Protein AF-A0A6C2D1E1-F1 (afdb_monomer)

Mean predicted aligned error: 13.73 Å

Radius of gyration: 27.29 Å; Cα contacts (8 Å, |Δi|>4): 131; chains: 1; bounding box: 54×37×75 Å

Sequence (164 aa):
MPLLLTIALRLAACFAVSYLAYREVGPTTMMLTLPLWGAALARPIIEGVPALLRWAGHLHLQAWEGRYYEFDGRQVRVVTLGDTLWFAEPDVVAILGWAPEAVRRKLGRNEYGPLGEGRLMGFPEQALGRLLDGDASPQALRFRLWMAREVIFPHRERLRRGPP

Nearest PDB structures (foldseek):
  7qvb-assembly1_A  TM=5.304E-01  e=1.189E+00  Deinococcus radiodurans R1 = ATCC 13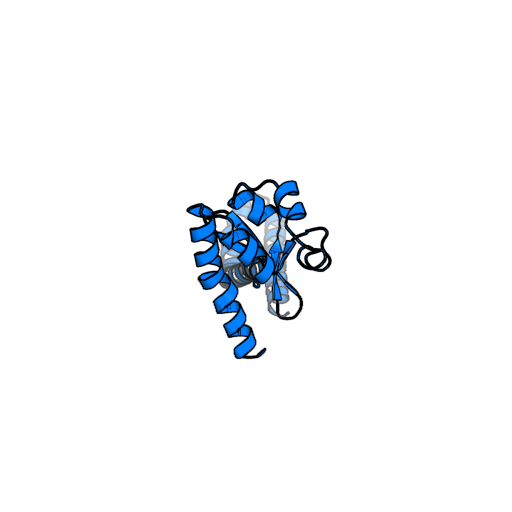939 = DSM 20539
  6f3e-assembly1_A  TM=4.404E-01  e=5.127E+00  Homo sapiens
  5k7i-assembly1_A  TM=4.145E-01  e=7.852E+00  Homo sapiens

Foldseek 3Di:
DVLVVLLVVLVVVLVVVQVVCCVPPNDVCVVVSVVVVCVSVVVCCVVVVVVVVVVVVVVVCVVVPLQWDDDPNFIWGWADDPLWIWTFQVRVCVQVVHDSVVLVVVDDPQQKDDRPPDPTITGTPVSLVVVLVVDPDPSSVSVVVCCVPPRVVVSVVDVVVDDD

Secondary structure (DSSP, 8-state):
-HHHHHHHHHHHHHHHHHHHHHHHH-GGGHHHHHHHHHHHHHHHHHHHHHHHHHHHHHHHHHHTSSSEEEETTEEEEEEEETTEEEEEHHHHHHHHT--HHHHHHHS-TTSSEE-TTSS-EEEEHHHHHHHHHT---HHHHHHHHHIIIIIIHHHHHHHHH---

pLDDT: mean 79.13, std 11.4, range [43.97, 93.5]

Solvent-accessible surface area (backbone atoms only — not comparable to full-atom values): 9380 Å² total; per-residue (Å²): 119,73,65,62,54,54,50,52,50,51,51,51,50,51,49,51,53,52,50,53,45,35,72,77,72,32,79,75,44,59,72,71,46,48,63,56,53,49,64,68,45,48,56,60,47,68,62,42,49,60,53,51,50,51,49,53,48,47,58,57,47,60,64,45,67,76,33,51,45,79,56,96,93,38,71,36,48,32,42,76,60,87,96,43,50,29,39,36,41,73,41,52,32,65,70,67,69,54,55,68,72,63,52,57,69,76,44,57,88,88,36,50,46,64,54,76,96,47,94,48,45,21,27,37,56,72,46,48,51,55,56,38,73,74,37,88,47,72,61,38,50,50,50,52,53,45,42,50,62,72,50,50,47,58,49,53,50,48,64,73,69,48,84,133

Structure (mmCIF, N/CA/C/O backbone):
data_AF-A0A6C2D1E1-F1
#
_entry.id   AF-A0A6C2D1E1-F1
#
loop_
_atom_site.group_PDB
_atom_site.id
_atom_site.type_symbol
_atom_site.label_atom_id
_atom_site.label_alt_id
_atom_site.label_comp_id
_atom_site.label_asym_id
_atom_site.label_entity_id
_atom_site.label_seq_id
_atom_site.pdbx_PDB_ins_code
_atom_site.Cartn_x
_atom_site.Cartn_y
_atom_site.Cartn_z
_atom_site.occupancy
_atom_site.B_iso_or_equiv
_atom_site.auth_seq_id
_atom_site.auth_comp_id
_atom_site.auth_asym_id
_atom_site.auth_atom_id
_atom_site.pdbx_PDB_model_num
ATOM 1 N N . MET A 1 1 ? 24.703 -15.216 -16.744 1.00 55.31 1 MET A N 1
ATOM 2 C CA . MET A 1 1 ? 25.886 -14.574 -17.365 1.00 55.31 1 MET A CA 1
ATOM 3 C C . MET A 1 1 ? 26.111 -14.864 -18.863 1.00 55.31 1 MET A C 1
ATOM 5 O O . MET A 1 1 ? 26.569 -13.936 -19.517 1.00 55.31 1 MET A O 1
ATOM 9 N N . PRO A 1 2 ? 25.776 -16.027 -19.474 1.00 65.81 2 PRO A N 1
ATOM 10 C CA . PRO A 1 2 ? 26.099 -16.267 -20.897 1.00 65.81 2 PRO A CA 1
ATOM 11 C C . PRO A 1 2 ? 25.253 -15.442 -21.889 1.00 65.81 2 PRO A C 1
ATOM 13 O O . PRO A 1 2 ? 25.673 -15.211 -23.020 1.00 65.81 2 PRO A O 1
ATOM 16 N N . LEU A 1 3 ? 24.083 -14.961 -21.451 1.00 62.75 3 LEU A N 1
ATOM 17 C CA . LEU A 1 3 ? 23.100 -14.246 -22.276 1.00 62.75 3 LEU A CA 1
ATOM 18 C C . LEU A 1 3 ? 23.507 -12.785 -22.557 1.00 62.75 3 LEU A C 1
ATOM 20 O O . LEU A 1 3 ? 23.393 -12.305 -23.678 1.00 62.75 3 LEU A O 1
ATOM 24 N N . LEU A 1 4 ? 24.081 -12.098 -21.563 1.00 67.00 4 LEU A N 1
ATOM 25 C CA . LEU A 1 4 ? 24.615 -10.740 -21.738 1.00 67.00 4 LEU A CA 1
ATOM 26 C C . LEU A 1 4 ? 25.850 -10.731 -22.643 1.00 67.00 4 LEU A C 1
ATOM 28 O O . LEU A 1 4 ? 25.996 -9.846 -23.478 1.00 67.00 4 LEU A O 1
ATOM 32 N N . LEU A 1 5 ? 26.702 -11.751 -22.517 1.00 72.56 5 LEU A N 1
ATOM 33 C CA . LEU A 1 5 ? 27.904 -11.894 -23.333 1.00 72.56 5 LEU A CA 1
ATOM 34 C C . LEU A 1 5 ? 27.562 -12.167 -24.806 1.00 72.56 5 LEU A C 1
ATOM 36 O O . LEU A 1 5 ? 28.160 -11.569 -25.693 1.00 72.56 5 LEU A O 1
ATOM 40 N N . THR A 1 6 ? 26.551 -12.997 -25.082 1.00 70.94 6 THR A N 1
ATOM 41 C CA . THR A 1 6 ? 26.078 -13.243 -26.457 1.00 70.94 6 THR A CA 1
ATOM 42 C C . THR A 1 6 ? 25.384 -12.029 -27.074 1.00 70.94 6 THR A C 1
ATOM 44 O O . THR A 1 6 ? 25.573 -11.774 -28.263 1.00 70.94 6 THR A O 1
ATOM 47 N N . ILE A 1 7 ? 24.629 -11.247 -26.294 1.00 72.50 7 ILE A N 1
ATOM 48 C CA . ILE A 1 7 ? 24.036 -9.982 -26.763 1.00 72.50 7 ILE A CA 1
ATOM 49 C C . ILE A 1 7 ? 25.129 -8.952 -27.067 1.00 72.50 7 ILE A C 1
ATOM 51 O O . ILE A 1 7 ? 25.124 -8.367 -28.149 1.00 72.50 7 ILE A O 1
ATOM 55 N N . ALA A 1 8 ? 26.095 -8.775 -26.161 1.00 75.19 8 ALA A N 1
ATOM 56 C CA . ALA A 1 8 ? 27.211 -7.851 -26.350 1.00 75.19 8 ALA A CA 1
ATOM 57 C C . ALA A 1 8 ? 28.047 -8.210 -27.588 1.00 75.19 8 ALA A C 1
ATOM 59 O O . ALA A 1 8 ? 28.399 -7.329 -28.367 1.00 75.19 8 ALA A O 1
ATOM 60 N N . LEU A 1 9 ? 28.299 -9.502 -27.821 1.00 75.69 9 LEU A N 1
ATOM 61 C CA . LEU A 1 9 ? 29.069 -9.969 -28.974 1.00 75.69 9 LEU A CA 1
ATOM 62 C C . LEU A 1 9 ? 28.318 -9.762 -30.301 1.00 75.69 9 LEU A C 1
ATOM 64 O O . LEU A 1 9 ? 28.923 -9.363 -31.293 1.00 75.69 9 LEU A O 1
ATOM 68 N N . ARG A 1 10 ? 26.992 -9.966 -30.321 1.00 76.81 10 ARG A N 1
ATOM 69 C CA . ARG A 1 10 ? 26.142 -9.686 -31.497 1.00 76.81 10 ARG A CA 1
ATOM 70 C C . ARG A 1 10 ? 26.043 -8.194 -31.802 1.00 76.81 10 ARG A C 1
ATOM 72 O O . ARG A 1 10 ? 26.105 -7.815 -32.970 1.00 76.81 10 ARG A O 1
ATOM 79 N N . LEU A 1 11 ? 25.925 -7.363 -30.767 1.00 77.94 11 LEU A N 1
ATOM 80 C CA . LEU A 1 11 ? 25.945 -5.905 -30.888 1.00 77.94 11 LEU A CA 1
ATOM 81 C C . LEU A 1 11 ? 27.294 -5.416 -31.415 1.00 77.94 11 LEU A C 1
ATOM 83 O O . LEU A 1 11 ? 27.320 -4.647 -32.369 1.00 77.94 11 LEU A O 1
ATOM 87 N N . ALA A 1 12 ? 28.403 -5.910 -30.858 1.00 77.94 12 ALA A N 1
ATOM 88 C CA . ALA A 1 12 ? 29.750 -5.569 -31.309 1.00 77.94 12 ALA A CA 1
ATOM 89 C C . ALA A 1 12 ? 29.991 -5.987 -32.768 1.00 77.94 12 ALA A C 1
ATOM 91 O O . ALA A 1 12 ? 30.532 -5.204 -33.546 1.00 77.94 12 ALA A O 1
ATOM 92 N N . ALA A 1 13 ? 29.530 -7.177 -33.166 1.00 79.25 13 ALA A N 1
ATOM 93 C CA . ALA A 1 13 ? 29.622 -7.645 -34.547 1.00 79.25 13 ALA A CA 1
ATOM 94 C C . ALA A 1 13 ? 28.780 -6.791 -35.513 1.00 79.25 13 ALA A C 1
ATOM 96 O O . ALA A 1 13 ? 29.282 -6.394 -36.563 1.00 79.25 13 ALA A O 1
ATOM 97 N N . CYS A 1 14 ? 27.534 -6.445 -35.159 1.00 76.31 14 CYS A N 1
ATOM 98 C CA . CYS A 1 14 ? 26.703 -5.555 -35.982 1.00 76.31 14 CYS A CA 1
ATOM 99 C C . CYS A 1 14 ? 27.311 -4.155 -36.094 1.00 76.31 14 CYS A C 1
ATOM 101 O O . CYS A 1 14 ? 27.334 -3.580 -37.179 1.00 76.31 14 CYS A O 1
ATOM 103 N N . PHE A 1 15 ? 27.854 -3.629 -34.995 1.00 80.25 15 PHE A N 1
ATOM 104 C CA . PHE A 1 15 ? 28.504 -2.324 -34.982 1.00 80.25 15 PHE A CA 1
ATOM 105 C C . PHE A 1 15 ? 29.761 -2.316 -35.856 1.00 80.25 15 PHE A C 1
ATOM 107 O O . PHE A 1 15 ? 29.950 -1.390 -36.639 1.00 80.25 15 PHE A O 1
ATOM 114 N N . ALA A 1 16 ? 30.576 -3.373 -35.795 1.00 80.38 16 ALA A N 1
ATOM 115 C CA . ALA A 1 16 ? 31.756 -3.526 -36.640 1.00 80.38 16 ALA A CA 1
ATOM 116 C C . ALA A 1 16 ? 31.392 -3.592 -38.133 1.00 80.38 16 ALA A C 1
ATOM 118 O O . ALA A 1 16 ? 31.999 -2.884 -38.935 1.00 80.38 16 ALA A O 1
ATOM 119 N N . VAL A 1 17 ? 30.374 -4.378 -38.505 1.00 79.31 17 VAL A N 1
ATOM 120 C CA . VAL A 1 17 ? 29.911 -4.505 -39.900 1.00 79.31 17 VAL A CA 1
ATOM 121 C C . VAL A 1 17 ? 29.325 -3.189 -40.417 1.00 79.31 17 VAL A C 1
ATOM 123 O O . VAL A 1 17 ? 29.684 -2.751 -41.509 1.00 79.31 17 VAL A O 1
ATOM 126 N N . SER A 1 18 ? 28.477 -2.516 -39.633 1.00 77.31 18 SER A N 1
ATOM 127 C CA . SER A 1 18 ? 27.917 -1.210 -40.007 1.00 77.31 18 SER A CA 1
ATOM 128 C C . SER A 1 18 ? 28.986 -0.119 -40.097 1.00 77.31 18 SER A C 1
ATOM 130 O O . SER A 1 18 ? 28.921 0.713 -40.996 1.00 77.31 18 SER A O 1
ATOM 132 N N . TYR A 1 19 ? 29.989 -0.131 -39.216 1.00 78.62 19 TYR A N 1
ATOM 133 C CA . TYR A 1 19 ? 31.099 0.822 -39.255 1.00 78.62 19 TYR A CA 1
ATOM 134 C C . TYR A 1 19 ? 31.992 0.619 -40.487 1.00 78.62 19 TYR A C 1
ATOM 136 O O . TYR A 1 19 ? 32.343 1.586 -41.161 1.00 78.62 19 TYR A O 1
ATOM 144 N N . LEU A 1 20 ? 32.308 -0.635 -40.831 1.00 78.25 20 LEU A N 1
ATOM 145 C CA . LEU A 1 20 ? 33.031 -0.977 -42.060 1.00 78.25 20 LEU A CA 1
ATOM 146 C C . LEU A 1 20 ? 32.248 -0.563 -43.315 1.00 78.25 20 LEU A C 1
ATOM 148 O O . LEU A 1 20 ? 32.814 0.066 -44.205 1.00 78.25 20 LEU A O 1
ATOM 152 N N . ALA A 1 21 ? 30.942 -0.836 -43.361 1.00 74.12 21 ALA A N 1
ATOM 153 C CA . ALA A 1 21 ? 30.082 -0.438 -44.478 1.00 74.12 21 ALA A CA 1
ATOM 154 C C . ALA A 1 21 ? 29.953 1.091 -44.619 1.00 74.12 21 ALA A C 1
ATOM 156 O O . ALA A 1 21 ? 29.924 1.611 -45.7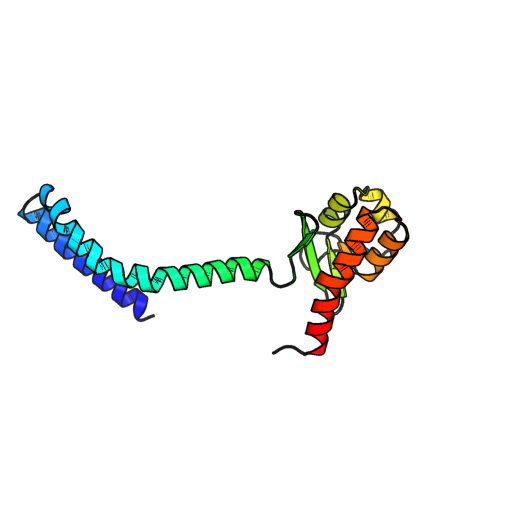36 1.00 74.12 21 ALA A O 1
ATOM 157 N N . TYR A 1 22 ? 29.911 1.815 -43.497 1.00 77.62 22 TYR A N 1
ATOM 158 C CA . TYR A 1 22 ? 29.923 3.279 -43.477 1.00 77.62 22 TYR A CA 1
ATOM 159 C C . TYR A 1 22 ? 31.244 3.839 -44.015 1.00 77.62 22 TYR A C 1
ATOM 161 O O . TYR A 1 22 ? 31.239 4.801 -44.781 1.00 77.62 22 TYR A O 1
ATOM 169 N N . ARG A 1 23 ? 32.374 3.224 -43.642 1.00 83.00 23 ARG A N 1
ATOM 170 C CA . ARG A 1 23 ? 33.709 3.679 -44.046 1.00 83.00 23 ARG A CA 1
ATOM 171 C C . ARG A 1 23 ? 33.950 3.552 -45.551 1.00 83.00 23 ARG A C 1
ATOM 173 O O . ARG A 1 23 ? 34.551 4.447 -46.129 1.00 83.00 23 ARG A O 1
ATOM 180 N N . GLU A 1 24 ? 33.505 2.456 -46.163 1.00 80.19 24 GLU A N 1
ATOM 181 C CA . GLU A 1 24 ? 33.811 2.148 -47.570 1.00 80.19 24 GLU A CA 1
ATOM 182 C C . GLU A 1 24 ? 32.814 2.768 -48.568 1.00 80.19 24 GLU A C 1
ATOM 184 O O . GLU A 1 24 ? 33.186 3.078 -49.695 1.00 80.19 24 GLU A O 1
ATOM 189 N N . VAL A 1 25 ? 31.546 2.958 -48.181 1.00 78.12 25 VAL A N 1
ATOM 190 C CA . VAL A 1 25 ? 30.466 3.344 -49.120 1.00 78.12 25 VAL A CA 1
ATOM 191 C C . VAL A 1 25 ? 29.789 4.670 -48.735 1.00 78.12 25 VAL A C 1
ATOM 193 O O . VAL A 1 25 ? 29.061 5.259 -49.533 1.00 78.12 25 VAL A O 1
ATOM 196 N N . GLY A 1 26 ? 30.057 5.189 -47.534 1.00 76.50 26 GLY A N 1
ATOM 197 C CA . GLY A 1 26 ? 29.495 6.446 -47.045 1.00 76.50 26 GLY A CA 1
ATOM 198 C C . GLY A 1 26 ? 28.138 6.300 -46.335 1.00 76.50 26 GLY A C 1
ATOM 199 O O . GLY A 1 26 ? 27.632 5.194 -46.144 1.00 76.50 26 GLY A O 1
ATOM 200 N N . PRO A 1 27 ? 27.522 7.419 -45.908 1.00 75.31 27 PRO A N 1
ATOM 201 C CA . PRO A 1 27 ? 26.382 7.439 -44.979 1.00 75.31 27 PRO A CA 1
ATOM 202 C C . PRO A 1 27 ? 25.093 6.794 -45.509 1.00 75.31 27 PRO A C 1
ATOM 204 O O . PRO A 1 27 ? 24.228 6.405 -44.723 1.00 75.31 27 PRO A O 1
ATOM 207 N N . THR A 1 28 ? 24.953 6.636 -46.826 1.00 78.38 28 THR A N 1
ATOM 208 C CA . THR A 1 28 ? 23.781 6.015 -47.463 1.00 78.38 28 THR A CA 1
ATOM 209 C C . THR A 1 28 ? 23.640 4.521 -47.155 1.00 78.38 28 THR A C 1
ATOM 211 O O . THR A 1 28 ? 22.527 3.996 -47.221 1.00 78.38 28 THR A O 1
ATOM 214 N N . THR A 1 29 ? 24.704 3.824 -46.737 1.00 77.19 29 THR A N 1
ATOM 215 C CA . THR A 1 29 ? 24.626 2.398 -46.360 1.00 77.19 29 THR A CA 1
ATOM 216 C C . THR A 1 29 ? 23.976 2.139 -45.013 1.00 77.19 29 THR A C 1
ATOM 218 O O . THR A 1 29 ? 23.560 1.007 -44.755 1.00 77.19 29 THR A O 1
ATOM 221 N N . MET A 1 30 ? 23.787 3.162 -44.174 1.00 69.81 30 MET A N 1
ATOM 222 C CA . MET A 1 30 ? 23.089 2.979 -42.899 1.00 69.81 30 MET A CA 1
ATOM 223 C C . MET A 1 30 ? 21.666 2.446 -43.095 1.00 69.81 30 MET A C 1
ATOM 225 O O . MET A 1 30 ? 21.251 1.549 -42.358 1.00 69.81 30 MET A O 1
ATOM 229 N N . MET A 1 31 ? 20.958 2.894 -44.139 1.00 77.75 31 MET A N 1
ATOM 230 C CA . MET A 1 31 ? 19.613 2.397 -44.454 1.00 77.75 31 MET A CA 1
ATOM 231 C C . MET A 1 31 ? 19.602 0.936 -44.922 1.00 77.75 31 MET A C 1
ATOM 233 O O . MET A 1 31 ? 18.659 0.206 -44.628 1.00 77.75 31 MET A O 1
ATOM 237 N N . LEU A 1 32 ? 20.668 0.474 -45.581 1.00 77.81 32 LEU A N 1
ATOM 238 C CA . LEU A 1 32 ? 20.806 -0.917 -46.031 1.00 77.81 32 LEU A CA 1
ATOM 239 C C . LEU A 1 32 ? 21.125 -1.886 -44.887 1.00 77.81 32 LEU A C 1
ATOM 241 O O . LEU A 1 32 ? 20.784 -3.062 -44.971 1.00 77.81 32 LEU A O 1
ATOM 245 N N . THR A 1 33 ? 21.737 -1.409 -43.799 1.00 78.12 33 THR A N 1
ATOM 246 C CA . THR A 1 33 ? 22.057 -2.259 -42.635 1.00 78.12 33 THR A CA 1
ATOM 247 C C . THR A 1 33 ? 20.894 -2.428 -41.653 1.00 78.12 33 THR A C 1
ATOM 249 O O . THR A 1 33 ? 20.956 -3.280 -40.770 1.00 78.12 33 THR A O 1
ATOM 252 N N . LEU A 1 34 ? 19.800 -1.679 -41.819 1.00 77.50 34 LEU A N 1
ATOM 253 C CA . LEU A 1 34 ? 18.636 -1.710 -40.925 1.00 77.50 34 LEU A CA 1
ATOM 254 C C . LEU A 1 34 ? 18.005 -3.113 -40.758 1.00 77.50 34 LEU A C 1
ATOM 256 O O . LEU A 1 34 ? 17.737 -3.508 -39.620 1.00 77.50 34 LEU A O 1
ATOM 260 N N . PRO A 1 35 ? 17.819 -3.915 -41.828 1.00 82.25 35 PRO A N 1
ATOM 261 C CA . PRO A 1 35 ? 17.301 -5.279 -41.705 1.00 82.25 35 PRO A CA 1
ATOM 262 C C . PRO A 1 35 ? 18.234 -6.207 -40.914 1.00 82.25 35 PRO A C 1
ATOM 264 O O . PRO A 1 35 ? 17.761 -7.087 -40.196 1.00 82.25 35 PRO A O 1
ATOM 267 N N . LEU A 1 36 ? 19.553 -5.991 -41.002 1.00 79.38 36 LEU A N 1
ATOM 268 C CA . LEU A 1 36 ? 20.555 -6.772 -40.270 1.00 79.38 36 LEU A CA 1
ATOM 269 C C . LEU A 1 36 ? 20.439 -6.526 -38.762 1.00 79.38 36 LEU A C 1
ATOM 271 O O . LEU A 1 36 ? 20.411 -7.475 -37.977 1.00 79.38 36 LEU A O 1
ATOM 275 N N . TRP A 1 37 ? 20.289 -5.259 -38.368 1.00 75.81 37 TRP A N 1
ATOM 276 C CA . TRP A 1 37 ? 20.016 -4.875 -36.983 1.00 75.81 37 TRP A CA 1
ATOM 277 C C . TRP A 1 37 ? 18.686 -5.445 -36.486 1.00 75.81 37 TRP A C 1
ATOM 279 O O . TRP A 1 37 ? 18.632 -5.995 -35.386 1.00 75.81 37 TRP A O 1
ATOM 289 N N . GLY A 1 38 ? 17.638 -5.387 -37.313 1.00 78.44 38 GLY A N 1
ATOM 290 C CA . GLY A 1 38 ? 16.334 -5.973 -37.001 1.00 78.44 38 GLY A CA 1
ATOM 291 C C . GLY A 1 38 ? 16.417 -7.475 -36.722 1.00 78.44 38 GLY A C 1
ATOM 292 O O . GLY A 1 38 ? 15.944 -7.935 -35.684 1.00 78.44 38 GLY A O 1
ATOM 293 N N . ALA A 1 39 ? 17.083 -8.239 -37.590 1.00 79.06 39 ALA A N 1
ATOM 294 C CA . ALA A 1 39 ? 17.254 -9.681 -37.414 1.00 79.06 39 ALA A CA 1
ATOM 295 C C . ALA A 1 39 ? 18.125 -10.030 -36.191 1.00 79.06 39 ALA A C 1
ATOM 297 O O . ALA A 1 39 ? 17.806 -10.959 -35.443 1.00 79.06 39 ALA A O 1
ATOM 298 N N . ALA A 1 40 ? 19.201 -9.273 -35.954 1.00 77.12 40 ALA A N 1
ATOM 299 C CA . ALA A 1 40 ? 20.104 -9.499 -34.827 1.00 77.12 40 ALA A CA 1
ATOM 300 C C . ALA A 1 40 ? 19.446 -9.202 -33.467 1.00 77.12 40 ALA A C 1
ATOM 302 O O . ALA A 1 40 ? 19.712 -9.907 -32.486 1.00 77.12 40 ALA A O 1
ATOM 303 N N . LEU A 1 41 ? 18.576 -8.187 -33.412 1.00 71.62 41 LEU A N 1
ATOM 304 C CA . LEU A 1 41 ? 17.897 -7.743 -32.194 1.00 71.62 41 LEU A CA 1
ATOM 305 C C . LEU A 1 41 ? 16.531 -8.399 -31.960 1.00 71.62 41 LEU A C 1
ATOM 307 O O . LEU A 1 41 ? 16.084 -8.436 -30.815 1.00 71.62 41 LEU A O 1
ATOM 311 N N . ALA A 1 42 ? 15.887 -8.970 -32.981 1.00 78.56 42 ALA A N 1
ATOM 312 C CA . ALA A 1 42 ? 14.561 -9.581 -32.845 1.00 78.56 42 ALA A CA 1
ATOM 313 C C . ALA A 1 42 ? 14.514 -10.627 -31.722 1.00 78.56 42 ALA A C 1
ATOM 315 O O . ALA A 1 42 ? 13.657 -10.579 -30.843 1.00 78.56 42 ALA A O 1
ATOM 316 N N . ARG A 1 43 ? 15.480 -11.548 -31.709 1.00 73.69 43 ARG A N 1
ATOM 317 C CA . ARG A 1 43 ? 15.524 -12.642 -30.734 1.00 73.69 43 ARG A CA 1
ATOM 318 C C . ARG A 1 43 ? 15.744 -12.177 -29.284 1.00 73.69 43 ARG A C 1
ATOM 320 O O . ARG A 1 43 ? 14.939 -12.557 -28.437 1.00 73.69 43 ARG A O 1
ATOM 327 N N . PRO A 1 44 ? 16.755 -11.344 -28.961 1.00 70.94 44 PRO A N 1
ATOM 328 C CA . PRO A 1 44 ? 16.921 -10.843 -27.597 1.00 70.94 44 PRO A CA 1
ATOM 329 C C . PRO A 1 44 ? 15.780 -9.926 -27.144 1.00 70.94 44 PRO A C 1
ATOM 331 O O . PRO A 1 44 ? 15.488 -9.900 -25.954 1.00 70.94 44 PRO A O 1
ATOM 334 N N . ILE A 1 45 ? 15.101 -9.218 -28.052 1.00 75.19 45 ILE A N 1
ATOM 335 C CA . ILE A 1 45 ? 13.900 -8.449 -27.698 1.00 75.19 45 ILE A CA 1
ATOM 336 C C . ILE A 1 45 ? 12.753 -9.401 -27.328 1.00 75.19 45 ILE A C 1
ATOM 338 O O . ILE A 1 45 ? 12.171 -9.258 -26.257 1.00 75.19 45 ILE A O 1
ATOM 342 N N . ILE A 1 46 ? 12.463 -10.410 -28.154 1.00 78.44 46 ILE A N 1
ATOM 343 C CA . ILE A 1 46 ? 11.368 -11.366 -27.904 1.00 78.44 46 ILE A CA 1
ATOM 344 C C . ILE A 1 46 ? 11.599 -12.173 -26.619 1.00 78.44 46 ILE A C 1
ATOM 346 O O . ILE A 1 46 ? 10.661 -12.405 -25.861 1.00 78.44 46 ILE A O 1
ATOM 350 N N . GLU A 1 47 ? 12.836 -12.589 -26.348 1.00 76.31 47 GLU A N 1
ATOM 351 C CA . GLU A 1 47 ? 13.168 -13.378 -25.154 1.00 76.31 47 GLU A CA 1
ATOM 352 C C . GLU A 1 47 ? 13.373 -12.491 -23.907 1.00 76.31 47 GLU A C 1
ATOM 354 O O . GLU A 1 47 ? 13.020 -12.878 -22.789 1.00 76.31 47 GLU A O 1
ATOM 359 N N . GLY A 1 48 ? 13.913 -11.282 -24.085 1.00 68.06 48 GLY A N 1
ATOM 360 C CA . GLY A 1 48 ? 14.269 -10.359 -23.007 1.00 68.06 48 GLY A CA 1
ATOM 361 C C . GLY A 1 48 ? 13.105 -9.515 -22.496 1.00 68.06 48 GLY A C 1
ATOM 362 O O . GLY A 1 48 ? 13.021 -9.285 -21.291 1.00 68.06 48 GLY A O 1
ATOM 363 N N . VAL A 1 49 ? 12.175 -9.098 -23.361 1.00 75.94 49 VAL A N 1
ATOM 364 C CA . VAL A 1 49 ? 11.025 -8.265 -22.963 1.00 75.94 49 VAL A CA 1
ATOM 365 C C . VAL A 1 49 ? 10.118 -8.979 -21.954 1.00 75.94 49 VAL A C 1
ATOM 367 O O . VAL A 1 49 ? 9.829 -8.380 -20.923 1.00 75.94 49 VAL A O 1
ATOM 370 N N . PRO A 1 50 ? 9.721 -10.255 -22.123 1.00 72.50 50 PRO A N 1
ATOM 371 C CA . PRO A 1 50 ? 8.920 -10.955 -21.119 1.00 72.50 50 PRO A CA 1
ATOM 372 C C . PRO A 1 50 ? 9.664 -11.151 -19.797 1.00 72.50 50 PRO A C 1
ATOM 374 O O . PRO A 1 50 ? 9.053 -11.094 -18.735 1.00 72.50 50 PRO A O 1
ATOM 377 N N . ALA A 1 51 ? 10.981 -11.375 -19.837 1.00 70.94 51 ALA A N 1
ATOM 378 C CA . ALA A 1 51 ? 11.793 -11.474 -18.628 1.00 70.94 51 ALA A CA 1
ATOM 379 C C . ALA A 1 51 ? 11.867 -10.127 -17.899 1.00 70.94 51 ALA A C 1
ATOM 381 O O . ALA A 1 51 ? 11.683 -10.094 -16.686 1.00 70.94 51 ALA A O 1
ATOM 382 N N . LEU A 1 52 ? 12.047 -9.032 -18.638 1.00 72.00 52 LEU A N 1
ATOM 383 C CA . LEU A 1 52 ? 12.048 -7.673 -18.109 1.00 72.00 52 LEU A CA 1
ATOM 384 C C . LEU A 1 52 ? 10.674 -7.284 -17.554 1.00 72.00 52 LEU A C 1
ATOM 386 O O . LEU A 1 52 ? 10.608 -6.703 -16.481 1.00 72.00 52 LEU A O 1
ATOM 390 N N . LEU A 1 53 ? 9.583 -7.661 -18.225 1.00 71.62 53 LEU A N 1
ATOM 391 C CA . LEU A 1 53 ? 8.213 -7.442 -17.754 1.00 71.62 53 LEU A CA 1
ATOM 392 C C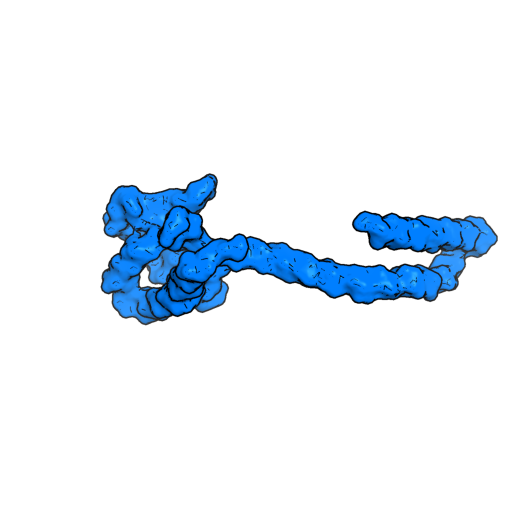 . LEU A 1 53 ? 7.903 -8.258 -16.496 1.00 71.62 53 LEU A C 1
ATOM 394 O O . LEU A 1 53 ? 7.299 -7.727 -15.570 1.00 71.62 53 LEU A O 1
ATOM 398 N N . ARG A 1 54 ? 8.352 -9.518 -16.412 1.00 67.94 54 ARG A N 1
ATOM 399 C CA . ARG A 1 54 ? 8.249 -10.316 -15.177 1.00 67.94 54 ARG A CA 1
ATOM 400 C C . ARG A 1 54 ? 9.062 -9.700 -14.043 1.00 67.94 54 ARG A C 1
ATOM 402 O O . ARG A 1 54 ? 8.593 -9.656 -12.913 1.00 67.94 54 ARG A O 1
ATOM 409 N N . TRP A 1 55 ? 10.258 -9.198 -14.338 1.00 62.91 55 TRP A N 1
ATOM 410 C CA . TRP A 1 55 ? 11.123 -8.554 -13.351 1.00 62.91 55 TRP A CA 1
ATOM 411 C C . TRP A 1 55 ? 10.562 -7.201 -12.887 1.00 62.91 55 TRP A C 1
ATOM 413 O O . TRP A 1 55 ? 10.537 -6.921 -11.695 1.00 62.91 55 TRP A O 1
ATOM 423 N N . ALA A 1 56 ? 10.010 -6.405 -13.804 1.00 63.94 56 ALA A N 1
ATOM 424 C CA . ALA A 1 56 ? 9.292 -5.168 -13.505 1.00 63.94 56 ALA A CA 1
ATOM 425 C C . ALA A 1 56 ? 8.003 -5.433 -12.708 1.00 63.94 56 ALA A C 1
ATOM 427 O O . ALA A 1 56 ? 7.708 -4.712 -11.757 1.00 63.94 56 ALA A O 1
ATOM 428 N N . GLY A 1 57 ? 7.281 -6.509 -13.036 1.00 58.75 57 GLY A N 1
ATOM 429 C CA . GLY A 1 57 ? 6.161 -7.009 -12.244 1.00 58.75 57 GLY A CA 1
ATOM 430 C C . GLY A 1 57 ? 6.594 -7.393 -10.830 1.00 58.75 57 GLY A C 1
ATOM 431 O O . GLY A 1 57 ? 5.946 -6.993 -9.871 1.00 58.75 57 GLY A O 1
ATOM 432 N N . HIS A 1 58 ? 7.728 -8.080 -10.671 1.00 54.12 58 HIS A N 1
ATOM 433 C CA . HIS A 1 58 ? 8.286 -8.398 -9.355 1.00 54.12 58 HIS A CA 1
ATOM 434 C C . HIS A 1 58 ? 8.727 -7.164 -8.563 1.00 54.12 58 HIS A C 1
ATOM 436 O O . HIS A 1 58 ? 8.497 -7.134 -7.362 1.00 54.12 58 HIS A O 1
ATOM 442 N N . LEU A 1 59 ? 9.285 -6.131 -9.199 1.00 52.94 59 LEU A N 1
ATOM 443 C CA . LEU A 1 59 ? 9.630 -4.874 -8.520 1.00 52.94 59 LEU A CA 1
ATOM 444 C C . LEU A 1 59 ? 8.384 -4.122 -8.030 1.00 52.94 59 LEU A C 1
ATOM 446 O O . LEU A 1 59 ? 8.391 -3.566 -6.933 1.00 52.94 59 LEU A O 1
ATOM 450 N N . HIS A 1 60 ? 7.293 -4.144 -8.804 1.00 46.72 60 HIS A N 1
ATOM 451 C CA . HIS A 1 60 ? 6.015 -3.596 -8.351 1.00 46.72 60 HIS A CA 1
ATOM 452 C C . HIS A 1 60 ? 5.411 -4.451 -7.227 1.00 46.72 60 HIS A C 1
ATOM 454 O O . HIS A 1 60 ? 4.941 -3.909 -6.237 1.00 46.72 60 HIS A O 1
ATOM 460 N N . LEU A 1 61 ? 5.501 -5.781 -7.319 1.00 48.81 61 LEU A N 1
ATOM 461 C CA . LEU A 1 61 ? 5.006 -6.707 -6.295 1.00 48.81 61 LEU A CA 1
ATOM 462 C C . LEU A 1 61 ? 5.846 -6.706 -5.005 1.00 48.81 61 LEU A C 1
ATOM 464 O O . LEU A 1 61 ? 5.301 -6.980 -3.942 1.00 48.81 61 LEU A O 1
ATOM 468 N N . GLN A 1 62 ? 7.133 -6.349 -5.059 1.00 43.97 62 GLN A N 1
ATOM 469 C CA . GLN A 1 62 ? 7.983 -6.176 -3.872 1.00 43.97 62 GLN A CA 1
ATOM 470 C C . GLN A 1 62 ? 7.568 -4.958 -3.039 1.00 43.97 62 GLN A C 1
ATOM 472 O O . GLN A 1 62 ? 7.590 -5.011 -1.813 1.00 43.97 62 GLN A O 1
ATOM 477 N N . ALA A 1 63 ? 7.086 -3.885 -3.675 1.00 44.84 63 ALA A N 1
ATOM 478 C CA . ALA A 1 63 ? 6.429 -2.793 -2.952 1.00 44.84 63 ALA A CA 1
ATOM 479 C C . ALA A 1 63 ? 5.084 -3.229 -2.329 1.00 44.84 63 ALA A C 1
ATOM 481 O O . ALA A 1 63 ? 4.604 -2.596 -1.395 1.00 44.84 63 ALA A O 1
ATOM 482 N N . TRP A 1 64 ? 4.499 -4.331 -2.808 1.00 48.06 64 TRP A N 1
ATOM 483 C CA . TRP A 1 64 ? 3.251 -4.932 -2.328 1.00 48.06 64 TRP A CA 1
ATOM 484 C C . TRP A 1 64 ? 3.474 -6.128 -1.386 1.00 48.06 64 TRP A C 1
ATOM 486 O O . TRP A 1 64 ? 2.525 -6.863 -1.105 1.00 48.06 64 TRP A O 1
ATOM 496 N N . GLU A 1 65 ? 4.689 -6.350 -0.868 1.00 50.47 65 GLU A N 1
ATOM 497 C CA . GLU A 1 65 ? 4.973 -7.393 0.133 1.00 50.47 65 GLU A CA 1
ATOM 498 C C . GLU A 1 65 ? 4.305 -7.074 1.484 1.00 50.47 65 GLU A C 1
ATOM 500 O O . GLU A 1 65 ? 4.941 -6.704 2.468 1.00 50.47 65 GLU A O 1
ATOM 505 N N . GLY A 1 66 ? 2.973 -7.170 1.530 1.00 57.88 66 GLY A N 1
ATOM 506 C CA . GLY A 1 66 ? 2.148 -7.033 2.730 1.00 57.88 66 GLY A CA 1
ATOM 507 C C . GLY A 1 66 ? 2.200 -5.663 3.404 1.00 57.88 66 GLY A C 1
ATOM 508 O O . GLY A 1 66 ? 1.673 -5.543 4.508 1.00 57.88 66 GLY A O 1
ATOM 509 N N . ARG A 1 67 ? 2.834 -4.660 2.771 1.00 65.25 67 ARG A N 1
ATOM 510 C CA . ARG A 1 67 ? 3.054 -3.334 3.360 1.00 65.25 67 ARG A CA 1
ATOM 511 C C . ARG A 1 67 ? 2.107 -2.231 2.900 1.00 65.25 67 ARG A C 1
ATOM 513 O O . ARG A 1 67 ? 1.952 -1.233 3.597 1.00 65.25 67 ARG A O 1
ATOM 520 N N . TYR A 1 68 ? 1.483 -2.394 1.742 1.00 73.38 68 TYR A N 1
ATOM 521 C CA . TYR A 1 68 ? 0.606 -1.394 1.142 1.00 73.38 68 TYR A CA 1
ATOM 522 C C . TYR A 1 68 ? -0.675 -2.090 0.703 1.00 73.38 68 TYR A C 1
ATOM 524 O O . TYR A 1 68 ? -0.637 -3.005 -0.116 1.00 73.38 68 TYR A O 1
ATOM 532 N N . TYR A 1 69 ? -1.796 -1.669 1.275 1.00 84.25 69 TYR A N 1
ATOM 533 C CA . TYR A 1 69 ? -3.128 -2.137 0.914 1.00 84.25 69 TYR A CA 1
ATOM 534 C C . TYR A 1 69 ? -3.923 -0.982 0.311 1.00 84.25 69 TYR A C 1
ATOM 536 O O . TYR A 1 69 ? -3.652 0.178 0.606 1.00 84.25 69 TYR A O 1
ATOM 544 N N . GLU A 1 70 ? -4.913 -1.281 -0.522 1.00 84.94 70 GLU A N 1
ATOM 545 C CA . GLU A 1 70 ? -5.780 -0.262 -1.111 1.00 84.94 70 GLU A CA 1
ATOM 546 C C . GLU A 1 70 ? -7.170 -0.295 -0.468 1.00 84.94 70 GLU A C 1
ATOM 548 O O . GLU A 1 70 ? -7.795 -1.354 -0.373 1.00 84.94 70 GLU A O 1
ATOM 553 N N . PHE A 1 71 ? -7.658 0.872 -0.049 1.00 88.00 71 PHE A N 1
ATOM 554 C CA . PHE A 1 71 ? -9.026 1.093 0.406 1.00 88.00 71 PHE A CA 1
ATOM 555 C C . PHE A 1 71 ? -9.638 2.273 -0.349 1.00 88.00 71 PHE A C 1
ATOM 557 O O . PHE A 1 71 ? -9.166 3.401 -0.226 1.00 88.00 71 PHE A O 1
ATOM 564 N N . ASP A 1 72 ? -10.712 2.022 -1.102 1.00 86.44 72 ASP A N 1
ATOM 565 C CA . ASP A 1 72 ? -11.490 3.063 -1.797 1.00 86.44 72 ASP A CA 1
ATOM 566 C C . ASP A 1 72 ? -10.619 3.966 -2.705 1.00 86.44 72 ASP A C 1
ATOM 568 O O . ASP A 1 72 ? -10.749 5.190 -2.703 1.00 86.44 72 ASP A O 1
ATOM 572 N N . GLY A 1 73 ? -9.665 3.369 -3.436 1.00 81.75 73 GLY A N 1
ATOM 573 C CA . GLY A 1 73 ? -8.725 4.092 -4.303 1.00 81.75 73 GLY A CA 1
ATOM 574 C C . GLY A 1 73 ? -7.576 4.798 -3.571 1.00 81.75 73 GLY A C 1
ATOM 575 O O . GLY A 1 73 ? -6.806 5.527 -4.196 1.00 81.75 73 GLY A O 1
ATOM 576 N N . ARG A 1 74 ? -7.450 4.623 -2.249 1.00 84.25 74 ARG A N 1
ATOM 577 C CA . ARG A 1 74 ? -6.388 5.217 -1.423 1.00 84.25 74 ARG A CA 1
ATOM 578 C C . ARG A 1 74 ? -5.467 4.145 -0.862 1.00 84.25 74 ARG A C 1
ATOM 580 O O . ARG A 1 74 ? -5.916 3.091 -0.419 1.00 84.25 74 ARG A O 1
ATOM 587 N N . GLN A 1 75 ? -4.171 4.438 -0.841 1.00 86.44 75 GLN A N 1
ATOM 588 C CA . GLN A 1 75 ? -3.177 3.538 -0.266 1.00 86.44 75 GLN A CA 1
ATOM 589 C C . GLN A 1 75 ? -3.137 3.654 1.259 1.00 86.44 75 GLN A C 1
ATOM 591 O O . GLN A 1 75 ? -3.136 4.751 1.814 1.00 86.44 75 GLN A O 1
ATOM 596 N N . VAL A 1 76 ? -3.061 2.503 1.917 1.00 88.75 76 VAL A N 1
ATOM 597 C CA . VAL A 1 76 ? -2.936 2.333 3.362 1.00 88.75 76 VAL A CA 1
ATOM 598 C C . VAL A 1 76 ? -1.665 1.553 3.639 1.00 88.75 76 VAL A C 1
ATOM 600 O O . VAL A 1 76 ? -1.553 0.374 3.287 1.00 88.75 76 VAL A O 1
ATOM 603 N N . ARG A 1 77 ? -0.704 2.201 4.292 1.00 88.25 77 ARG A N 1
ATOM 604 C CA . ARG A 1 77 ? 0.511 1.537 4.754 1.00 88.25 77 ARG A CA 1
ATOM 605 C C . ARG A 1 77 ? 0.226 0.737 6.012 1.00 88.25 77 ARG A C 1
ATOM 607 O O . ARG A 1 77 ? -0.262 1.273 7.009 1.00 88.25 77 ARG A O 1
ATOM 614 N N . VAL A 1 78 ? 0.580 -0.537 5.962 1.00 88.12 78 VAL A N 1
ATOM 615 C CA . VAL A 1 78 ? 0.459 -1.486 7.065 1.00 88.12 78 VAL A CA 1
ATOM 616 C C . VAL A 1 78 ? 1.815 -2.148 7.262 1.00 88.12 78 VAL A C 1
ATOM 618 O O . VAL A 1 78 ? 2.455 -2.530 6.301 1.00 88.12 78 VAL A O 1
ATOM 621 N N . VAL A 1 79 ? 2.314 -2.272 8.482 1.00 85.31 79 VAL A N 1
ATOM 622 C CA . VAL A 1 79 ? 3.604 -2.919 8.750 1.00 85.31 79 VAL A CA 1
ATOM 623 C C . VAL A 1 79 ? 3.414 -3.956 9.835 1.00 85.31 79 VAL A C 1
ATOM 625 O O . VAL A 1 79 ? 2.772 -3.698 10.847 1.00 85.31 79 VAL A O 1
ATOM 628 N N . THR A 1 80 ? 3.999 -5.129 9.639 1.00 84.12 80 THR A N 1
ATOM 629 C CA . THR A 1 80 ? 4.080 -6.140 10.688 1.00 84.12 80 THR A CA 1
ATOM 630 C C . THR A 1 80 ? 5.234 -5.796 11.628 1.00 84.12 80 THR A C 1
ATOM 632 O O . THR A 1 80 ? 6.381 -5.709 11.186 1.00 84.12 80 THR A O 1
ATOM 635 N N . LEU A 1 81 ? 4.941 -5.598 12.914 1.00 81.69 81 LEU A N 1
ATOM 636 C CA . LEU A 1 81 ? 5.936 -5.463 13.980 1.00 81.69 81 LEU A CA 1
ATOM 637 C C . LEU A 1 81 ? 5.708 -6.596 14.987 1.00 81.69 81 LEU A C 1
ATOM 639 O O . LEU A 1 81 ? 4.707 -6.601 15.708 1.00 81.69 81 LEU A O 1
ATOM 643 N N . GLY A 1 82 ? 6.616 -7.576 15.006 1.00 80.50 82 GLY A N 1
ATOM 644 C CA . GLY A 1 82 ? 6.397 -8.839 15.718 1.00 80.50 82 GLY A CA 1
ATOM 645 C C . GLY A 1 82 ? 5.243 -9.622 15.087 1.00 80.50 82 GLY A C 1
ATOM 646 O O . GLY A 1 82 ? 5.238 -9.823 13.878 1.00 80.50 82 GLY A O 1
ATOM 647 N N . ASP A 1 83 ? 4.245 -9.987 15.893 1.00 79.62 83 ASP A N 1
ATOM 648 C CA . ASP A 1 83 ? 3.032 -10.695 15.442 1.00 79.62 83 ASP A CA 1
ATOM 649 C C . ASP A 1 83 ? 1.825 -9.762 15.239 1.00 79.62 83 ASP A C 1
ATOM 651 O O . ASP A 1 83 ? 0.689 -10.213 15.086 1.00 79.62 83 ASP A O 1
ATOM 655 N N . THR A 1 84 ? 2.034 -8.443 15.305 1.00 84.06 84 THR A N 1
ATOM 656 C CA . THR A 1 84 ? 0.950 -7.454 15.234 1.00 84.06 84 THR A CA 1
ATOM 657 C C . THR A 1 84 ? 1.070 -6.591 13.988 1.00 84.06 84 THR A C 1
ATOM 659 O O . THR A 1 84 ? 2.152 -6.119 13.635 1.00 84.06 84 THR A O 1
ATOM 662 N N . LEU A 1 85 ? -0.070 -6.336 13.349 1.00 88.88 85 LEU A N 1
ATOM 663 C CA . LEU A 1 85 ? -0.193 -5.382 12.256 1.00 88.88 85 LEU A CA 1
ATOM 664 C C . LEU A 1 85 ? -0.339 -3.960 12.792 1.00 88.88 85 LEU A C 1
ATOM 666 O O . LEU A 1 85 ? -1.145 -3.691 13.685 1.00 88.88 85 LEU A O 1
ATOM 670 N N . TRP A 1 86 ? 0.421 -3.048 12.206 1.00 90.62 86 TRP A N 1
ATOM 671 C CA . TRP A 1 86 ? 0.414 -1.626 12.512 1.00 90.62 86 TRP A CA 1
ATOM 672 C C . TRP A 1 86 ? -0.011 -0.833 11.292 1.00 90.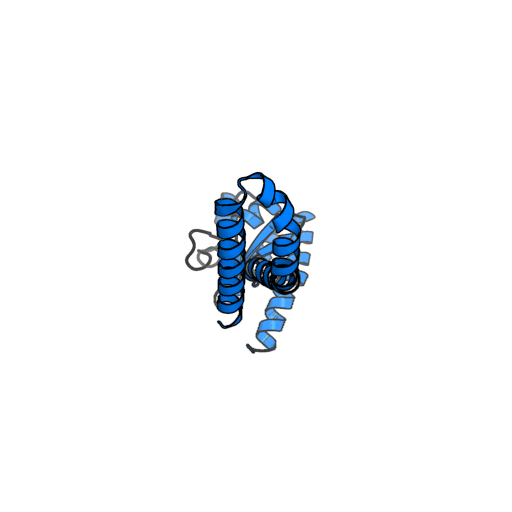62 86 TRP A C 1
ATOM 674 O O . TRP A 1 86 ? 0.516 -1.047 10.207 1.00 90.62 86 TRP A O 1
ATOM 684 N N . PHE A 1 87 ? -0.929 0.106 11.471 1.00 91.56 87 PHE A N 1
ATOM 685 C CA . PHE A 1 87 ? -1.469 0.939 10.401 1.00 91.56 87 PHE A CA 1
ATOM 686 C C . PHE A 1 87 ? -0.903 2.348 10.516 1.00 91.56 87 PHE A C 1
ATOM 688 O O . PHE A 1 87 ? -0.859 2.908 11.612 1.00 91.56 87 PHE A O 1
ATOM 695 N N . ALA A 1 88 ? -0.477 2.928 9.396 1.00 91.50 88 ALA A N 1
ATOM 696 C CA . ALA A 1 88 ? 0.049 4.285 9.374 1.00 91.50 88 ALA A CA 1
ATOM 697 C C . ALA A 1 88 ? -1.053 5.310 9.683 1.00 91.50 88 ALA A C 1
ATOM 699 O O . ALA A 1 88 ? -2.073 5.379 8.994 1.00 91.50 88 ALA A O 1
ATOM 700 N N . GLU A 1 89 ? -0.805 6.160 10.681 1.00 92.31 89 GLU A N 1
ATOM 701 C CA . GLU A 1 89 ? -1.708 7.242 11.075 1.00 92.31 89 GLU A CA 1
ATOM 702 C C . GLU A 1 89 ? -2.108 8.159 9.908 1.00 92.31 89 GLU A C 1
ATOM 704 O O . GLU A 1 89 ? -3.312 8.359 9.732 1.00 92.31 89 GLU A O 1
ATOM 709 N N . PRO A 1 90 ? -1.178 8.721 9.102 1.00 90.50 90 PRO A N 1
ATOM 710 C CA . PRO A 1 90 ? -1.555 9.707 8.089 1.00 90.50 90 PRO A CA 1
ATOM 711 C C . PRO A 1 90 ? -2.536 9.150 7.052 1.00 90.50 90 PRO A C 1
ATOM 713 O O . PRO A 1 90 ? -3.414 9.878 6.598 1.00 90.50 90 PRO A O 1
ATOM 716 N N . ASP A 1 91 ? -2.425 7.866 6.711 1.00 91.06 91 ASP A N 1
ATOM 717 C CA . ASP A 1 91 ? -3.264 7.242 5.686 1.00 91.06 91 ASP A CA 1
ATOM 718 C C . ASP A 1 91 ? -4.681 7.016 6.221 1.00 91.06 91 ASP A C 1
ATOM 720 O O . ASP A 1 91 ? -5.676 7.367 5.587 1.00 91.06 91 ASP A O 1
ATOM 724 N N . VAL A 1 92 ? -4.777 6.482 7.437 1.00 91.44 92 VAL A N 1
ATOM 725 C CA . VAL A 1 92 ? -6.053 6.169 8.085 1.00 91.44 92 VAL A CA 1
ATOM 726 C C . VAL A 1 92 ? -6.805 7.437 8.470 1.00 91.44 92 VAL A C 1
ATOM 728 O O . VAL A 1 92 ? -8.007 7.531 8.233 1.00 91.44 92 VAL A O 1
ATOM 731 N N . VAL A 1 93 ? -6.107 8.438 9.006 1.00 92.69 93 VAL A N 1
ATOM 732 C CA . VAL A 1 93 ? -6.711 9.729 9.345 1.00 92.69 93 VAL A CA 1
ATOM 733 C C . VAL A 1 93 ? -7.222 10.436 8.089 1.00 92.69 93 VAL A C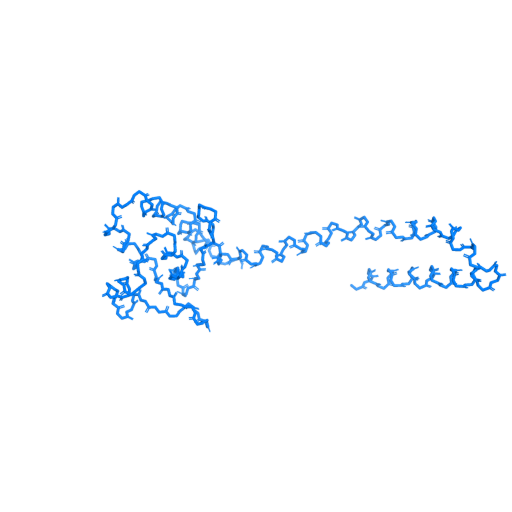 1
ATOM 735 O O . VAL A 1 93 ? -8.339 10.951 8.100 1.00 92.69 93 VAL A O 1
ATOM 738 N N . ALA A 1 94 ? -6.466 10.400 6.985 1.00 90.56 94 ALA A N 1
ATOM 739 C CA . ALA A 1 94 ? -6.912 10.963 5.713 1.00 90.56 94 ALA A CA 1
ATOM 740 C C . ALA A 1 94 ? -8.149 10.243 5.156 1.00 90.56 94 ALA A C 1
ATOM 742 O O . ALA A 1 94 ? -9.033 10.890 4.591 1.00 90.56 94 ALA A O 1
ATOM 743 N N . ILE A 1 95 ? -8.222 8.916 5.296 1.00 91.38 95 ILE A N 1
ATOM 744 C CA . ILE A 1 95 ? -9.381 8.115 4.881 1.00 91.38 95 ILE A CA 1
ATOM 745 C C . ILE A 1 95 ? -10.605 8.451 5.722 1.00 91.38 95 ILE A C 1
ATOM 747 O O . ILE A 1 95 ? -11.638 8.772 5.152 1.00 91.38 95 ILE A O 1
ATOM 751 N N . LEU A 1 96 ? -10.489 8.400 7.047 1.00 91.75 96 LEU A N 1
ATOM 752 C CA . LEU A 1 96 ? -11.622 8.538 7.964 1.00 91.75 96 LEU A CA 1
ATOM 753 C C . LEU A 1 96 ? -12.009 9.998 8.238 1.00 91.75 96 LEU A C 1
ATOM 755 O O . LEU A 1 96 ? -13.003 10.258 8.908 1.00 91.75 96 LEU A O 1
ATOM 759 N N . GLY A 1 97 ? -11.229 10.959 7.735 1.00 90.38 97 GLY A N 1
ATOM 760 C CA . GLY A 1 97 ? -11.472 12.385 7.951 1.00 90.38 97 GLY A CA 1
ATOM 761 C C . GLY A 1 97 ? -11.298 12.805 9.412 1.00 90.38 97 GLY A C 1
ATOM 762 O O . GLY A 1 97 ? -11.916 13.768 9.862 1.00 90.38 97 GLY A O 1
ATOM 763 N N . TRP A 1 98 ? -10.491 12.069 10.175 1.00 90.56 98 TRP A N 1
ATOM 764 C CA . TRP A 1 98 ? -10.235 12.379 11.577 1.00 90.56 98 TRP A CA 1
ATOM 765 C C . TRP A 1 98 ? -9.251 13.550 11.720 1.00 90.56 98 TRP A C 1
ATOM 767 O O . TRP A 1 98 ? -8.505 13.887 10.805 1.00 90.56 98 TRP A O 1
ATOM 777 N N . ALA A 1 99 ? -9.220 14.176 12.895 1.00 88.81 99 ALA A N 1
ATOM 778 C CA . ALA A 1 99 ? -8.155 15.114 13.242 1.00 88.81 99 ALA A CA 1
ATOM 779 C C . ALA A 1 99 ? -7.009 14.342 13.930 1.00 88.81 99 ALA A C 1
ATOM 781 O O . ALA A 1 99 ? -7.277 13.711 14.963 1.00 88.81 99 ALA A O 1
ATOM 782 N N . PRO A 1 100 ? -5.757 14.389 13.426 1.00 86.19 100 PRO A N 1
ATOM 783 C CA . PRO A 1 100 ? -4.627 13.646 13.998 1.00 86.19 100 PRO A CA 1
ATOM 784 C C . PRO A 1 100 ? -4.469 13.866 15.511 1.00 86.19 100 PRO A C 1
ATOM 786 O O . PRO A 1 100 ? -4.340 12.925 16.292 1.00 86.19 100 PRO A O 1
ATOM 789 N N . GLU A 1 101 ? -4.577 15.112 15.969 1.00 86.19 101 GLU A N 1
ATOM 790 C CA . GLU A 1 101 ? -4.417 15.496 17.374 1.00 86.19 101 GLU A CA 1
ATOM 791 C C . GLU A 1 101 ? -5.552 14.967 18.258 1.00 86.19 101 GLU A C 1
ATOM 793 O O . GLU A 1 101 ? -5.352 14.672 19.439 1.00 86.19 101 GLU A O 1
ATOM 798 N N . ALA A 1 102 ? -6.766 14.854 17.716 1.00 84.25 102 ALA A N 1
ATOM 799 C CA . ALA A 1 102 ? -7.896 14.285 18.441 1.00 84.25 102 ALA A CA 1
ATOM 800 C C . ALA A 1 102 ? -7.738 12.770 18.608 1.00 84.25 102 ALA A C 1
ATOM 802 O O . ALA A 1 102 ? -8.027 12.246 19.683 1.00 84.25 102 ALA A O 1
ATOM 803 N N . VAL A 1 103 ? -7.236 12.086 17.577 1.00 85.94 103 VAL A N 1
ATOM 804 C CA . VAL A 1 103 ? -6.956 10.645 17.611 1.00 85.94 103 VAL A CA 1
ATOM 805 C C . VAL A 1 103 ? -5.830 10.345 18.596 1.00 85.94 103 VAL A C 1
ATOM 807 O O . VAL A 1 103 ? -6.014 9.535 19.501 1.00 85.94 103 VAL A O 1
ATOM 810 N N . ARG A 1 104 ? -4.706 11.067 18.508 1.00 85.50 104 ARG A N 1
ATOM 811 C CA . ARG A 1 104 ? -3.557 10.903 19.416 1.00 85.50 104 ARG A CA 1
ATOM 812 C C . ARG A 1 104 ? -3.923 11.091 20.888 1.00 85.50 104 ARG A C 1
ATOM 814 O O . ARG A 1 104 ? -3.393 10.382 21.731 1.00 85.50 104 ARG A O 1
ATOM 821 N N . ARG A 1 105 ? -4.847 12.007 21.210 1.00 84.81 105 ARG A N 1
ATOM 822 C CA . ARG A 1 105 ? -5.320 12.226 22.593 1.00 84.81 105 ARG A CA 1
ATOM 823 C C . ARG A 1 105 ? -6.161 11.079 23.151 1.00 84.81 105 ARG A C 1
ATOM 825 O O . ARG A 1 105 ? -6.219 10.924 24.365 1.00 84.81 105 ARG A O 1
ATOM 832 N N . LYS A 1 106 ? -6.833 10.315 22.288 1.00 83.38 106 LYS A N 1
ATOM 833 C CA . LYS A 1 106 ? -7.645 9.156 22.690 1.00 83.38 106 LYS A CA 1
ATOM 834 C C . LYS A 1 106 ? -6.807 7.893 22.901 1.00 83.38 106 LYS A C 1
ATOM 836 O O . LYS A 1 106 ? -7.317 6.935 23.469 1.00 83.38 106 LYS A O 1
ATOM 841 N N . LEU A 1 107 ? -5.558 7.892 22.437 1.00 84.19 107 LEU A N 1
ATOM 842 C CA . LEU A 1 107 ? -4.665 6.740 22.475 1.00 84.19 107 LEU A CA 1
ATOM 843 C C . LEU A 1 107 ? -3.733 6.798 23.689 1.00 84.19 107 LEU A C 1
ATOM 845 O O . LEU A 1 107 ? -3.171 7.842 24.025 1.00 84.19 107 LEU A O 1
ATOM 849 N N . GLY A 1 108 ? -3.555 5.651 24.343 1.00 76.56 108 GLY A N 1
ATOM 850 C CA . GLY A 1 108 ? -2.581 5.475 25.417 1.00 76.56 108 GLY A CA 1
ATOM 851 C C . GLY A 1 108 ? -1.132 5.371 24.917 1.00 76.56 108 GLY A C 1
ATOM 852 O O . GLY A 1 108 ? -0.858 5.240 23.726 1.00 76.56 108 GLY A O 1
ATOM 853 N N . ARG A 1 109 ? -0.176 5.352 25.857 1.00 70.44 109 ARG A N 1
ATOM 854 C CA . ARG A 1 109 ? 1.279 5.348 25.580 1.00 70.44 109 ARG A CA 1
ATOM 855 C C . ARG A 1 109 ? 1.773 4.160 24.733 1.00 70.44 109 ARG A C 1
ATOM 857 O O . ARG A 1 109 ? 2.784 4.298 24.059 1.00 70.44 109 ARG A O 1
ATOM 864 N N . ASN A 1 110 ? 1.064 3.029 24.758 1.00 71.56 110 ASN 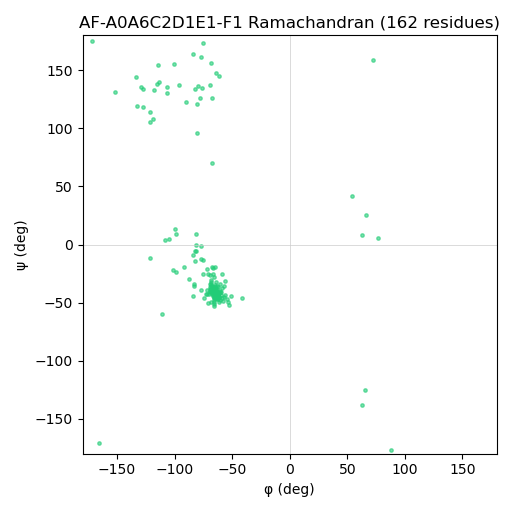A N 1
ATOM 865 C CA . ASN A 1 110 ? 1.404 1.811 24.002 1.00 71.56 110 ASN A CA 1
ATOM 866 C C . ASN A 1 110 ? 0.510 1.588 22.768 1.00 71.56 110 ASN A C 1
ATOM 868 O O . ASN A 1 110 ? 0.593 0.550 22.120 1.00 71.56 110 ASN A O 1
ATOM 872 N N . GLU A 1 111 ? -0.374 2.533 22.457 1.00 83.81 111 GLU A N 1
ATOM 873 C CA . GLU A 1 111 ? -1.386 2.406 21.399 1.00 83.81 111 GLU A CA 1
ATOM 874 C C . GLU A 1 111 ? -1.065 3.287 20.190 1.00 83.81 111 GLU A C 1
ATOM 876 O O . GLU A 1 111 ? -1.836 3.362 19.236 1.00 83.81 111 GLU A O 1
ATOM 881 N N . TYR A 1 112 ? 0.084 3.954 20.243 1.00 87.12 112 TYR A N 1
ATOM 882 C CA . TYR A 1 112 ? 0.585 4.848 19.223 1.00 87.12 112 TYR A CA 1
ATOM 883 C C . TYR A 1 112 ? 2.111 4.855 19.271 1.00 87.12 112 TYR A C 1
ATOM 885 O O . TYR A 1 112 ? 2.703 5.003 20.341 1.00 87.12 112 TYR A O 1
ATOM 893 N N . GLY A 1 113 ? 2.760 4.688 18.125 1.00 86.88 113 GLY A N 1
ATOM 894 C CA . GLY A 1 113 ? 4.209 4.525 18.081 1.00 86.88 113 GLY A CA 1
ATOM 895 C C . GLY A 1 113 ? 4.783 4.549 16.667 1.00 86.88 113 GLY A C 1
ATOM 896 O O . GLY A 1 113 ? 4.027 4.642 15.696 1.00 86.88 113 GLY A O 1
ATOM 897 N N . PRO A 1 114 ? 6.119 4.498 16.545 1.00 85.06 114 PRO A N 1
ATOM 898 C CA . PRO A 1 114 ? 6.794 4.488 15.255 1.00 85.06 114 PRO A CA 1
ATOM 899 C C . PRO A 1 114 ? 6.556 3.171 14.499 1.00 85.06 114 PRO A C 1
ATOM 901 O O . PRO A 1 114 ? 6.634 2.081 15.065 1.00 85.06 114 PRO A O 1
ATOM 904 N N . LEU A 1 115 ? 6.299 3.277 13.195 1.00 81.25 115 LEU A N 1
ATOM 905 C CA . LEU A 1 115 ? 6.240 2.154 12.262 1.00 81.25 115 LEU A CA 1
ATOM 906 C C . LEU A 1 115 ? 7.670 1.749 11.855 1.00 81.25 115 LEU A C 1
ATOM 908 O O . LEU A 1 115 ? 8.253 2.311 10.922 1.00 81.25 115 LEU A O 1
ATOM 912 N N . GLY A 1 116 ? 8.229 0.745 12.534 1.00 70.31 116 GLY A N 1
ATOM 913 C CA . GLY A 1 116 ? 9.555 0.194 12.227 1.00 70.31 116 GLY A CA 1
ATOM 914 C C . GLY A 1 116 ? 10.683 1.217 12.403 1.00 70.31 116 GLY A C 1
ATOM 915 O O . GLY A 1 116 ? 10.683 1.986 13.357 1.00 70.31 116 GLY A O 1
ATOM 916 N N . GLU A 1 117 ? 11.642 1.239 11.472 1.00 61.84 117 GLU A N 1
ATOM 917 C CA . GLU A 1 117 ? 12.775 2.188 11.476 1.00 61.84 117 GLU A CA 1
ATOM 918 C C . GLU A 1 117 ? 12.419 3.575 10.896 1.00 61.84 117 GLU A C 1
ATOM 920 O O . GLU A 1 117 ? 13.262 4.468 10.809 1.00 61.84 117 GLU A O 1
ATOM 925 N N . GLY A 1 118 ? 11.173 3.770 10.456 1.00 63.38 118 GLY A N 1
ATOM 926 C CA . GLY A 1 118 ? 10.728 5.006 9.823 1.00 63.38 118 GLY A CA 1
ATOM 927 C C . GLY A 1 118 ? 10.312 6.099 10.814 1.00 63.38 118 GLY A C 1
ATOM 928 O O . GLY A 1 118 ? 9.993 5.850 11.970 1.00 63.38 118 GLY A O 1
ATOM 929 N N . ARG A 1 119 ? 10.211 7.338 10.312 1.00 74.69 119 ARG A N 1
ATOM 930 C CA . ARG A 1 119 ? 9.590 8.477 11.027 1.00 74.69 119 ARG A CA 1
ATOM 931 C C . ARG A 1 119 ? 8.055 8.452 11.021 1.00 74.69 119 ARG A C 1
ATOM 933 O O . ARG A 1 119 ? 7.426 9.374 11.531 1.00 74.69 119 ARG A O 1
ATOM 940 N N . LEU A 1 120 ? 7.448 7.458 10.374 1.00 82.44 120 LEU A N 1
ATOM 941 C CA . LEU A 1 120 ? 5.997 7.336 10.299 1.00 82.44 120 LEU A CA 1
ATOM 942 C C . LEU A 1 120 ? 5.473 6.812 11.625 1.00 82.44 120 LEU A C 1
ATOM 944 O O . LEU A 1 120 ? 6.010 5.852 12.164 1.00 82.44 120 LEU A O 1
ATOM 948 N N . MET A 1 121 ? 4.410 7.430 12.114 1.00 88.56 121 MET A N 1
ATOM 949 C CA . MET A 1 121 ? 3.709 6.968 13.298 1.00 88.56 121 MET A CA 1
ATOM 950 C C . MET A 1 121 ? 2.456 6.204 12.889 1.00 88.56 121 MET A C 1
ATOM 952 O O . MET A 1 121 ? 1.897 6.408 11.806 1.00 88.56 121 MET A O 1
ATOM 956 N N . GLY A 1 122 ? 2.008 5.322 13.763 1.00 90.75 122 GLY A N 1
ATOM 957 C CA . GLY A 1 122 ? 0.805 4.552 13.540 1.00 90.75 122 GLY A CA 1
ATOM 958 C C . GLY A 1 122 ? 0.316 3.872 14.794 1.00 90.75 122 GLY A C 1
ATOM 959 O O . GLY A 1 122 ? 0.794 4.131 15.901 1.00 90.75 122 GLY A O 1
ATOM 960 N N . PHE A 1 123 ? -0.664 3.008 14.596 1.00 91.19 123 PHE A N 1
ATOM 961 C CA . PHE A 1 123 ? -1.371 2.329 15.668 1.00 91.19 123 PHE A CA 1
ATOM 962 C C . PHE A 1 123 ? -1.495 0.835 15.369 1.00 91.19 123 PHE A C 1
ATOM 964 O O . PHE A 1 123 ? -1.685 0.452 14.209 1.00 91.19 123 PHE A O 1
ATOM 971 N N . PRO A 1 124 ? -1.409 -0.019 16.402 1.00 91.50 124 PRO A N 1
ATOM 972 C CA . PRO A 1 124 ? -1.645 -1.444 16.250 1.00 91.50 124 PRO A CA 1
ATOM 973 C C . PRO A 1 124 ? -3.121 -1.724 15.935 1.00 91.50 124 PRO A C 1
ATOM 975 O O . PRO A 1 124 ? -4.011 -0.962 16.326 1.00 91.50 124 PRO A O 1
ATOM 978 N N . GLU A 1 125 ? -3.384 -2.868 15.300 1.00 90.56 125 GLU A N 1
ATOM 979 C CA . GLU A 1 125 ? -4.721 -3.381 14.953 1.00 90.56 125 GLU A CA 1
ATOM 980 C C . GLU A 1 125 ? -5.754 -3.189 16.081 1.00 90.56 125 GLU A C 1
ATOM 982 O O . GLU A 1 125 ? -6.854 -2.691 15.850 1.00 90.56 125 GLU A O 1
ATOM 987 N N . GLN A 1 126 ? -5.389 -3.525 17.322 1.00 89.62 126 GLN A N 1
ATOM 988 C CA . GLN A 1 126 ? -6.287 -3.451 18.482 1.00 89.62 126 GLN A CA 1
ATOM 989 C C . GLN A 1 126 ? -6.644 -2.014 18.894 1.00 89.62 126 GLN A C 1
ATOM 991 O O . GLN A 1 126 ? -7.746 -1.752 19.380 1.00 89.62 126 GLN A O 1
ATOM 996 N N . ALA A 1 127 ? -5.710 -1.073 18.742 1.00 91.06 127 ALA A N 1
ATOM 997 C CA . ALA A 1 127 ? -5.961 0.337 19.025 1.00 91.06 127 ALA A CA 1
ATOM 998 C C . ALA A 1 127 ? -6.871 0.942 17.951 1.00 91.06 127 ALA A C 1
ATOM 1000 O O . ALA A 1 127 ? -7.837 1.630 18.276 1.00 91.06 127 ALA A O 1
ATOM 1001 N N . LEU A 1 128 ? -6.619 0.605 16.684 1.00 91.62 128 LEU A N 1
ATOM 1002 C CA . LEU A 1 128 ? -7.461 1.034 15.573 1.00 91.62 128 LEU A CA 1
ATOM 1003 C C . LEU A 1 128 ? -8.879 0.468 15.671 1.00 91.62 128 LEU A C 1
ATOM 1005 O O . LEU A 1 128 ? -9.837 1.207 15.470 1.00 91.62 128 LEU A O 1
ATOM 1009 N N . GLY A 1 129 ? -9.027 -0.805 16.051 1.00 90.50 129 GLY A N 1
ATOM 1010 C CA . GLY A 1 129 ? -10.334 -1.416 16.297 1.00 90.50 129 GLY A CA 1
ATOM 1011 C C . GLY A 1 129 ? -11.167 -0.621 17.305 1.00 90.50 129 GLY A C 1
ATOM 1012 O O . GLY A 1 129 ? -12.303 -0.269 17.011 1.00 90.50 129 GLY A O 1
ATOM 1013 N N . ARG A 1 130 ? -10.570 -0.223 18.437 1.00 89.94 130 ARG A N 1
ATOM 1014 C CA . ARG A 1 130 ? -11.253 0.596 19.454 1.00 89.94 130 ARG A CA 1
ATOM 1015 C C . ARG A 1 130 ? -11.619 1.994 18.969 1.00 89.94 130 ARG A C 1
ATOM 1017 O O . ARG A 1 130 ? -12.681 2.498 19.323 1.00 89.94 130 ARG A O 1
ATOM 1024 N N . LEU A 1 131 ? -10.755 2.627 18.174 1.00 90.25 131 LEU A N 1
ATOM 1025 C CA . LEU A 1 131 ? -11.071 3.921 17.567 1.00 90.25 131 LEU A CA 1
ATOM 1026 C C . LEU A 1 131 ? -12.260 3.808 16.606 1.00 90.25 131 LEU A C 1
ATOM 1028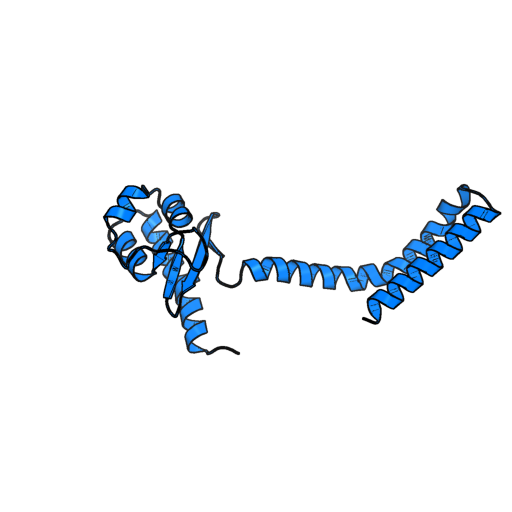 O O . LEU A 1 131 ? -13.146 4.658 16.641 1.00 90.25 131 LEU A O 1
ATOM 1032 N N . LEU A 1 132 ? -12.291 2.749 15.791 1.00 90.88 132 LEU A N 1
ATOM 1033 C CA . LEU A 1 132 ? -13.373 2.473 14.846 1.00 90.88 132 LEU A CA 1
ATOM 1034 C C . LEU A 1 132 ? -14.679 2.093 15.550 1.00 90.88 132 LEU A C 1
ATOM 1036 O O . LEU A 1 132 ? -15.740 2.489 15.092 1.00 90.88 132 LEU A O 1
ATOM 1040 N N . ASP A 1 133 ? -14.626 1.375 16.673 1.00 89.19 133 ASP A N 1
ATOM 1041 C CA . ASP A 1 133 ? -15.828 1.046 17.451 1.00 89.19 133 ASP A CA 1
ATOM 1042 C C . ASP A 1 133 ? -16.476 2.297 18.075 1.00 89.19 133 ASP A C 1
ATOM 1044 O O . ASP A 1 133 ? -17.684 2.324 18.309 1.00 89.19 133 ASP A O 1
ATOM 1048 N N . GLY A 1 134 ? -15.687 3.351 18.310 1.00 86.12 134 GLY A N 1
ATOM 1049 C CA . GLY A 1 134 ? -16.171 4.659 18.754 1.00 86.12 134 GLY A CA 1
ATOM 1050 C C . GLY A 1 134 ? -16.710 5.563 17.637 1.00 86.12 134 GLY A C 1
ATOM 1051 O O . GLY A 1 134 ? -17.215 6.643 17.947 1.00 86.12 134 GLY A O 1
ATOM 1052 N N . ASP A 1 135 ? -16.599 5.163 16.366 1.00 88.00 135 ASP A N 1
ATOM 1053 C CA . ASP A 1 135 ? -17.049 5.931 15.203 1.00 88.00 135 ASP A CA 1
ATOM 1054 C C . ASP A 1 135 ? -18.081 5.134 14.389 1.00 88.00 135 ASP A C 1
ATOM 1056 O O . ASP A 1 135 ? -17.763 4.200 13.656 1.00 88.00 135 ASP A O 1
ATOM 1060 N N . ALA A 1 136 ? -19.349 5.536 14.499 1.00 87.19 136 ALA A N 1
ATOM 1061 C CA . ALA A 1 136 ? -20.460 4.910 13.785 1.00 87.19 136 ALA A CA 1
ATOM 1062 C C . ALA A 1 136 ? -20.616 5.398 12.330 1.00 87.19 136 ALA A C 1
ATOM 1064 O O . ALA A 1 136 ? -21.625 5.095 11.686 1.00 87.19 136 ALA A O 1
ATOM 1065 N N . SER A 1 137 ? -19.666 6.174 11.798 1.00 91.31 137 SER A N 1
ATOM 1066 C CA . SER A 1 137 ? -19.741 6.649 10.420 1.00 91.31 137 SER A CA 1
ATOM 1067 C C . SER A 1 137 ? -19.749 5.477 9.421 1.00 91.31 137 SER A C 1
ATOM 1069 O O . SER A 1 137 ? -19.057 4.469 9.611 1.00 91.31 137 SER A O 1
ATOM 1071 N N . PRO A 1 138 ? -20.489 5.591 8.298 1.00 91.50 138 PRO A N 1
ATOM 1072 C CA . PRO A 1 138 ? -20.499 4.553 7.265 1.00 91.50 138 PRO A CA 1
ATOM 1073 C C . PRO A 1 138 ? -19.097 4.226 6.733 1.00 91.50 138 PRO A C 1
ATOM 1075 O O . PRO A 1 138 ? -18.814 3.087 6.360 1.00 91.50 138 PRO A O 1
ATOM 1078 N N . GLN A 1 139 ? -18.207 5.221 6.714 1.00 91.00 139 GLN A N 1
ATOM 1079 C CA . GLN A 1 139 ? -16.834 5.060 6.257 1.00 91.00 139 GLN A CA 1
ATOM 1080 C C . GLN A 1 139 ? -15.981 4.268 7.252 1.00 91.00 139 GLN A C 1
ATOM 1082 O O . GLN A 1 139 ? -15.278 3.353 6.823 1.00 91.00 139 GLN A O 1
ATOM 1087 N N . ALA A 1 140 ? -16.099 4.535 8.558 1.00 91.88 140 ALA A N 1
ATOM 1088 C CA . ALA A 1 140 ? -15.444 3.741 9.598 1.00 91.88 140 ALA A CA 1
ATOM 1089 C C . ALA A 1 140 ? -15.908 2.278 9.569 1.00 91.88 140 ALA A C 1
ATOM 1091 O O . ALA A 1 140 ? -15.083 1.363 9.633 1.00 91.88 140 ALA A O 1
ATOM 1092 N N . LEU A 1 141 ? -17.207 2.031 9.358 1.00 92.62 141 LEU A N 1
ATOM 1093 C CA . LEU A 1 141 ? -17.734 0.671 9.228 1.00 92.62 141 LEU A CA 1
ATOM 1094 C C . LEU A 1 141 ? -17.184 -0.054 7.987 1.00 92.62 141 LEU A C 1
ATOM 1096 O O . LEU A 1 141 ? -16.742 -1.202 8.099 1.00 92.62 141 LEU A O 1
ATOM 1100 N N . ARG A 1 142 ? -17.170 0.604 6.816 1.00 93.31 142 ARG A N 1
ATOM 1101 C CA . ARG A 1 142 ? -16.566 0.057 5.581 1.00 93.31 142 ARG A CA 1
ATOM 1102 C C . ARG A 1 142 ? -15.088 -0.259 5.786 1.00 93.31 142 ARG A C 1
ATOM 1104 O O . ARG A 1 142 ? -14.641 -1.341 5.408 1.00 93.31 142 ARG A O 1
ATOM 1111 N N . PHE A 1 143 ? -14.353 0.662 6.403 1.00 93.50 143 PHE A N 1
ATOM 1112 C CA . PHE A 1 143 ? -12.933 0.498 6.685 1.00 93.50 143 PHE A CA 1
ATOM 1113 C C . PHE A 1 143 ? -12.682 -0.680 7.631 1.00 93.50 143 PHE A C 1
ATOM 1115 O O . PHE A 1 143 ? -11.812 -1.505 7.367 1.00 93.50 143 PHE A O 1
ATOM 1122 N N . ARG A 1 144 ? -13.498 -0.839 8.679 1.00 92.94 144 ARG A N 1
ATOM 1123 C CA . ARG A 1 144 ? -13.411 -1.973 9.610 1.00 92.94 144 ARG A CA 1
ATOM 1124 C C . ARG A 1 144 ? -13.635 -3.317 8.915 1.00 92.94 144 ARG A C 1
ATOM 1126 O O . ARG A 1 144 ? -12.878 -4.259 9.142 1.00 92.94 144 ARG A O 1
ATOM 1133 N N . LEU A 1 145 ? -14.655 -3.407 8.059 1.00 92.12 145 LEU A N 1
ATOM 1134 C CA . LEU A 1 145 ? -14.951 -4.625 7.295 1.00 92.12 145 LEU A CA 1
ATOM 1135 C C . LEU A 1 145 ? -13.821 -4.973 6.323 1.00 92.12 145 LEU A C 1
ATOM 1137 O O . LEU A 1 145 ? -13.407 -6.130 6.246 1.00 92.12 145 LEU A O 1
ATOM 1141 N N . TRP A 1 146 ? -13.299 -3.971 5.618 1.00 93.38 146 TRP A N 1
ATOM 1142 C CA . TRP A 1 146 ? -12.146 -4.130 4.739 1.00 93.38 146 TRP A CA 1
ATOM 1143 C C . TRP A 1 146 ? -10.909 -4.601 5.509 1.00 93.38 146 TRP A C 1
ATOM 1145 O O . TRP A 1 146 ? -10.296 -5.593 5.127 1.00 93.38 146 TRP A O 1
ATOM 1155 N N . MET A 1 147 ? -10.594 -3.962 6.636 1.00 92.38 147 MET A N 1
ATOM 1156 C CA . MET A 1 147 ? -9.447 -4.310 7.472 1.00 92.38 147 MET A CA 1
ATOM 1157 C C . MET A 1 147 ? -9.519 -5.774 7.928 1.00 92.38 147 MET A C 1
ATOM 1159 O O . MET A 1 147 ? -8.537 -6.508 7.825 1.00 92.38 147 MET A O 1
ATOM 1163 N N . ALA A 1 148 ? -10.694 -6.223 8.379 1.00 90.00 148 ALA A N 1
ATOM 1164 C CA . ALA A 1 148 ? -10.908 -7.603 8.807 1.00 90.00 148 ALA A CA 1
ATOM 1165 C C . ALA A 1 148 ? -10.703 -8.612 7.666 1.00 90.00 148 ALA A C 1
ATOM 1167 O O . ALA A 1 148 ? -10.053 -9.641 7.860 1.00 90.00 148 ALA A O 1
ATOM 1168 N N . ARG A 1 149 ? -11.252 -8.316 6.484 1.00 87.44 149 ARG A N 1
ATOM 1169 C CA . ARG A 1 149 ? -11.313 -9.254 5.359 1.00 87.44 149 ARG A CA 1
ATOM 1170 C C . ARG A 1 149 ? -10.039 -9.285 4.517 1.00 87.44 149 ARG A C 1
ATOM 1172 O O . ARG A 1 149 ? -9.590 -10.367 4.156 1.00 87.44 149 ARG A O 1
ATOM 1179 N N . GLU A 1 150 ? -9.483 -8.123 4.199 1.00 85.12 150 GLU A N 1
ATOM 1180 C CA . GLU A 1 150 ? -8.413 -7.971 3.203 1.00 85.12 150 GLU A CA 1
ATOM 1181 C C . G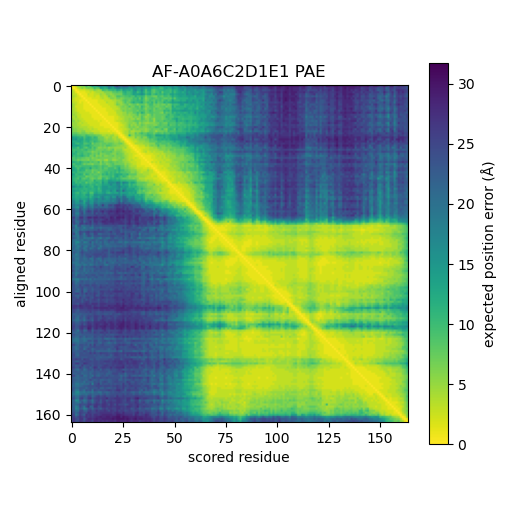LU A 1 150 ? -7.019 -7.871 3.842 1.00 85.12 150 GLU A C 1
ATOM 1183 O O . GLU A 1 150 ? -6.024 -8.201 3.202 1.00 85.12 150 GLU A O 1
ATOM 1188 N N . VAL A 1 151 ? -6.926 -7.453 5.111 1.00 85.25 151 VAL A N 1
ATOM 1189 C CA . VAL A 1 151 ? -5.636 -7.223 5.788 1.00 85.25 151 VAL A CA 1
ATOM 1190 C C . VAL A 1 151 ? -5.388 -8.264 6.881 1.00 85.25 151 VAL A C 1
ATOM 1192 O O . VAL A 1 151 ? -4.423 -9.028 6.823 1.00 85.25 151 VAL A O 1
ATOM 1195 N N . ILE A 1 152 ? -6.281 -8.335 7.872 1.00 84.50 152 ILE A N 1
ATOM 1196 C CA . ILE A 1 152 ? -6.085 -9.145 9.083 1.00 84.50 152 ILE A CA 1
ATOM 1197 C C . ILE A 1 152 ? -6.195 -10.639 8.775 1.00 84.50 152 ILE A C 1
ATOM 1199 O O . ILE A 1 152 ? -5.322 -11.418 9.165 1.00 84.50 152 ILE A O 1
ATOM 1203 N N . PHE A 1 153 ? -7.258 -11.064 8.084 1.00 82.44 153 PHE A N 1
ATOM 1204 C CA . PHE A 1 153 ? -7.488 -12.482 7.808 1.00 82.44 153 PHE A CA 1
ATOM 1205 C C . PHE A 1 153 ? -6.357 -13.119 6.973 1.00 82.44 153 PHE A C 1
ATOM 1207 O O . PHE A 1 153 ? -5.807 -14.130 7.421 1.00 82.44 153 PHE A O 1
ATOM 1214 N N . PRO A 1 154 ? -5.909 -12.528 5.843 1.00 81.12 154 PRO A N 1
ATOM 1215 C CA . PRO A 1 154 ? -4.796 -13.080 5.071 1.00 81.12 154 PRO A CA 1
ATOM 1216 C C . PRO A 1 154 ? -3.479 -13.104 5.849 1.00 81.12 154 PRO A C 1
ATOM 1218 O O . PRO A 1 154 ? -2.697 -14.043 5.705 1.00 81.12 154 PRO A O 1
ATOM 1221 N N . HIS A 1 155 ? -3.226 -12.101 6.695 1.00 80.44 155 HIS A N 1
ATOM 1222 C CA . HIS A 1 155 ? -2.025 -12.065 7.525 1.00 80.44 155 HIS A CA 1
ATOM 1223 C C . HIS A 1 155 ? -2.006 -13.193 8.566 1.00 80.44 155 HIS A C 1
ATOM 1225 O O . HIS A 1 155 ? -1.013 -13.911 8.686 1.00 80.44 155 HIS A O 1
ATOM 1231 N N . ARG A 1 156 ? -3.125 -13.411 9.268 1.00 81.12 156 ARG A N 1
ATOM 1232 C CA . ARG A 1 156 ? -3.259 -14.507 10.241 1.00 81.12 156 ARG A CA 1
ATOM 1233 C C . ARG A 1 156 ? -3.125 -15.877 9.584 1.00 81.12 156 ARG A C 1
ATOM 1235 O O . ARG A 1 156 ? -2.527 -16.774 10.171 1.00 81.12 156 ARG A O 1
ATOM 1242 N N . GLU A 1 157 ? -3.637 -16.036 8.368 1.00 79.62 157 GLU A N 1
ATOM 1243 C CA . GLU A 1 157 ? -3.484 -17.277 7.605 1.00 79.62 157 GLU A CA 1
ATOM 1244 C C . GLU A 1 157 ? -2.015 -17.545 7.236 1.00 79.62 157 GLU A C 1
ATOM 1246 O O . GLU A 1 157 ? -1.556 -18.683 7.331 1.00 79.62 157 GLU A O 1
ATOM 1251 N N . ARG A 1 158 ? -1.241 -16.505 6.893 1.00 74.69 158 ARG A N 1
ATOM 1252 C CA . ARG A 1 158 ? 0.210 -16.630 6.659 1.00 74.69 158 ARG A CA 1
ATOM 1253 C C . ARG A 1 158 ? 0.965 -17.042 7.923 1.00 74.69 158 ARG A C 1
ATOM 1255 O O . ARG A 1 158 ? 1.796 -17.939 7.848 1.00 74.69 158 ARG A O 1
ATOM 1262 N N . LEU A 1 159 ? 0.647 -16.446 9.075 1.00 75.44 159 LEU A N 1
ATOM 1263 C CA . LEU A 1 159 ? 1.251 -16.835 10.357 1.00 75.44 159 LEU A CA 1
ATOM 1264 C C . LEU A 1 159 ? 0.950 -18.300 10.710 1.00 75.44 159 LEU A C 1
ATOM 1266 O O . LEU A 1 159 ? 1.833 -19.015 11.175 1.00 75.44 159 LEU A O 1
ATOM 1270 N N . ARG A 1 160 ? -0.276 -18.772 10.444 1.00 74.88 160 ARG A N 1
ATOM 1271 C CA . ARG A 1 160 ? -0.683 -20.166 10.701 1.00 74.88 160 ARG A CA 1
ATOM 1272 C C . ARG A 1 160 ? 0.035 -21.186 9.826 1.00 74.88 160 ARG A C 1
ATOM 1274 O O . ARG A 1 160 ? 0.297 -22.289 10.292 1.00 74.88 160 ARG A O 1
ATOM 1281 N N . ARG A 1 161 ? 0.313 -20.848 8.565 1.00 73.12 161 ARG A N 1
ATOM 1282 C CA . ARG A 1 161 ? 0.959 -21.763 7.610 1.00 73.12 161 ARG A CA 1
ATOM 1283 C C . ARG A 1 161 ? 2.469 -21.907 7.827 1.00 73.12 161 ARG A C 1
ATOM 1285 O O . ARG A 1 161 ? 3.044 -22.846 7.290 1.00 73.12 161 ARG A O 1
ATOM 1292 N N . GLY A 1 162 ? 3.075 -21.040 8.642 1.00 53.12 162 GLY A N 1
ATOM 1293 C CA . GLY A 1 162 ? 4.523 -20.986 8.843 1.00 53.12 162 GLY A CA 1
ATOM 1294 C C . GLY A 1 162 ? 5.263 -20.402 7.627 1.00 53.12 162 GLY A C 1
ATOM 1295 O O . GLY A 1 162 ? 4.704 -20.356 6.527 1.00 53.12 162 GLY A O 1
ATOM 1296 N N . PRO A 1 163 ? 6.498 -19.895 7.807 1.00 56.25 163 PRO A N 1
ATOM 1297 C CA . PRO A 1 163 ? 7.321 -19.461 6.681 1.00 56.25 163 PRO A CA 1
ATOM 1298 C C . PRO A 1 163 ? 7.660 -20.662 5.771 1.00 56.25 163 PRO A C 1
ATOM 1300 O O . PRO A 1 163 ? 7.768 -21.777 6.286 1.00 56.25 163 PRO A O 1
ATOM 1303 N N . PRO A 1 164 ? 7.792 -20.462 4.445 1.00 53.53 164 PRO A N 1
ATOM 1304 C CA . PRO A 1 1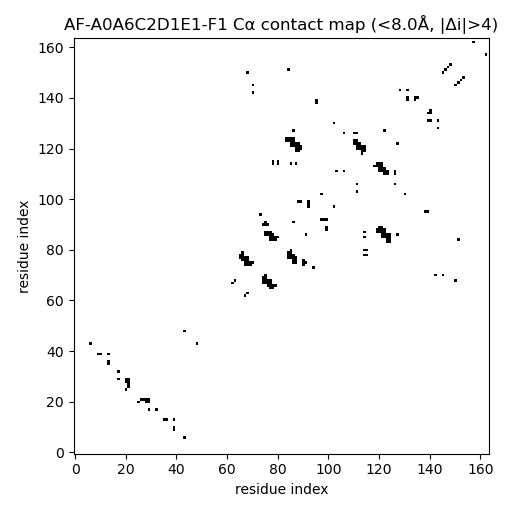64 ? 8.283 -21.500 3.537 1.00 53.53 164 PRO A CA 1
ATOM 1305 C C . PRO A 1 164 ? 9.730 -21.909 3.842 1.00 53.53 164 PRO A C 1
ATOM 1307 O O . PRO A 1 164 ? 10.491 -21.064 4.369 1.00 53.53 164 PRO A O 1
#

InterPro domains:
  IPR003497 BRO N-terminal domain [PS51750] (58-160)

Organism: NCBI:txid1552750